Protein AF-A0A9X9M8T9-F1 (afdb_monomer_lite)

Foldseek 3Di:
DPVVVVVVVVVLVVLCVLQPVVLSVVLVVVVCVVAPPHDDDPVVSVVSVVVSGDPVSD

Organism: Gulo gulo (NCBI:txid48420)

Sequence (58 aa):
MQVHYLKGYFLLRFLAQRLGDETYFAFLRKFVHTFHGQLILSQDFLQLLLENIPEEKR

Structure (mmCIF, N/CA/C/O backbone):
data_AF-A0A9X9M8T9-F1
#
_entry.id   AF-A0A9X9M8T9-F1
#
loop_
_atom_site.group_PDB
_atom_site.id
_atom_site.type_symbol
_atom_site.label_atom_id
_atom_site.label_alt_id
_atom_site.label_comp_id
_atom_site.label_asym_id
_atom_site.label_entity_id
_atom_site.label_seq_id
_atom_site.pdbx_PDB_ins_code
_atom_site.Cartn_x
_atom_site.Cartn_y
_atom_site.Cartn_z
_atom_site.occupancy
_atom_site.B_iso_or_equiv
_atom_site.auth_seq_id
_atom_site.auth_comp_id
_atom_site.auth_asym_id
_atom_site.auth_atom_id
_atom_site.pdbx_PDB_model_num
ATOM 1 N N . MET A 1 1 ? 20.960 -14.700 -3.434 1.00 57.44 1 MET A N 1
ATOM 2 C CA . MET A 1 1 ? 19.554 -14.465 -3.028 1.00 57.44 1 MET A CA 1
ATOM 3 C C . MET A 1 1 ? 19.223 -12.993 -3.209 1.00 57.44 1 MET A C 1
ATOM 5 O O . MET A 1 1 ? 20.028 -12.150 -2.832 1.00 57.44 1 MET A O 1
ATOM 9 N N . GLN A 1 2 ? 18.083 -12.672 -3.816 1.00 82.06 2 GLN A N 1
ATOM 10 C CA . GLN A 1 2 ? 17.700 -11.295 -4.129 1.00 82.06 2 GLN A CA 1
ATOM 11 C C . GLN A 1 2 ? 17.142 -10.588 -2.882 1.00 82.06 2 GLN A C 1
ATOM 13 O O . GLN A 1 2 ? 15.966 -10.694 -2.544 1.00 82.06 2 GLN A O 1
ATOM 18 N N . VAL A 1 3 ? 18.018 -9.859 -2.189 1.00 85.00 3 VAL A N 1
ATOM 19 C CA . VAL A 1 3 ? 17.743 -9.177 -0.911 1.00 85.00 3 VAL A CA 1
ATOM 20 C C . VAL A 1 3 ? 16.539 -8.224 -0.980 1.00 85.00 3 VAL A C 1
ATOM 22 O O . VAL A 1 3 ? 15.867 -8.019 0.026 1.00 85.00 3 VAL A O 1
ATOM 25 N N . HIS A 1 4 ? 16.227 -7.666 -2.151 1.00 84.69 4 HIS A N 1
ATOM 26 C CA . HIS A 1 4 ? 15.101 -6.745 -2.320 1.00 84.69 4 HIS A CA 1
ATOM 27 C C . HIS A 1 4 ? 13.727 -7.416 -2.165 1.00 84.69 4 HIS A C 1
ATOM 29 O O . HIS A 1 4 ? 12.832 -6.776 -1.623 1.00 84.69 4 HIS A O 1
ATOM 35 N N . TYR A 1 5 ? 13.560 -8.696 -2.526 1.00 89.88 5 TYR A N 1
ATOM 36 C CA . TYR A 1 5 ? 12.294 -9.403 -2.271 1.00 89.88 5 TYR A CA 1
ATOM 37 C C . TYR A 1 5 ? 12.079 -9.647 -0.783 1.00 89.88 5 TYR A C 1
ATOM 39 O O . TYR A 1 5 ? 10.983 -9.426 -0.281 1.00 89.88 5 TYR A O 1
ATOM 47 N N . LEU A 1 6 ? 13.132 -10.045 -0.061 1.00 94.00 6 LEU A N 1
ATOM 48 C CA . LEU A 1 6 ? 13.046 -10.239 1.387 1.00 94.00 6 LEU A CA 1
ATOM 49 C C . LEU A 1 6 ? 12.778 -8.916 2.103 1.00 94.00 6 LEU A C 1
ATOM 51 O O . LEU A 1 6 ? 11.880 -8.846 2.935 1.00 94.00 6 LEU A O 1
ATOM 55 N N . LYS A 1 7 ? 13.507 -7.852 1.747 1.00 91.25 7 LYS A N 1
ATOM 56 C CA . LYS A 1 7 ? 13.279 -6.514 2.310 1.00 91.25 7 LYS A CA 1
ATOM 57 C C . LYS A 1 7 ? 11.859 -6.019 2.034 1.00 91.25 7 LYS A C 1
ATOM 59 O O . LYS A 1 7 ? 11.204 -5.556 2.961 1.00 91.25 7 LYS A O 1
ATOM 64 N N . GLY A 1 8 ? 11.380 -6.165 0.796 1.00 93.44 8 GLY A N 1
ATOM 65 C CA . GLY A 1 8 ? 10.008 -5.827 0.424 1.00 93.44 8 GLY A CA 1
ATOM 66 C C . GLY A 1 8 ? 8.994 -6.620 1.243 1.00 93.44 8 GLY A C 1
ATOM 67 O O . GLY A 1 8 ? 8.144 -6.031 1.899 1.00 93.44 8 GLY A O 1
ATOM 68 N N . TYR A 1 9 ? 9.136 -7.944 1.303 1.00 95.12 9 TYR A N 1
ATOM 69 C CA . TYR A 1 9 ? 8.249 -8.804 2.084 1.00 95.12 9 TYR A CA 1
ATOM 70 C C . TYR A 1 9 ? 8.190 -8.408 3.566 1.00 95.12 9 TYR A C 1
ATOM 72 O O . TYR A 1 9 ? 7.101 -8.259 4.116 1.00 95.12 9 TYR A O 1
ATOM 80 N N . PHE A 1 10 ? 9.339 -8.197 4.218 1.00 95.88 10 PHE A N 1
ATOM 81 C CA . PHE A 1 10 ? 9.365 -7.813 5.631 1.00 95.88 10 PHE A CA 1
ATOM 82 C C . PHE A 1 10 ? 8.769 -6.428 5.879 1.00 95.88 10 PHE A C 1
ATOM 84 O O . PHE A 1 10 ? 8.069 -6.260 6.874 1.00 95.88 10 PHE A O 1
ATOM 91 N N . LEU A 1 11 ? 8.985 -5.465 4.978 1.00 94.75 11 LEU A N 1
ATOM 92 C CA . LEU A 1 11 ? 8.347 -4.151 5.062 1.00 94.75 11 LEU A CA 1
ATOM 93 C C . LEU A 1 11 ? 6.820 -4.270 4.975 1.00 94.75 11 LEU A C 1
ATOM 95 O O . LEU A 1 11 ? 6.113 -3.744 5.830 1.00 94.75 11 LEU A O 1
ATOM 99 N N . LEU A 1 12 ? 6.306 -4.989 3.974 1.00 95.38 12 LEU A N 1
ATOM 100 C CA . LEU A 1 12 ? 4.863 -5.160 3.783 1.00 95.38 12 LEU A CA 1
ATOM 101 C C . LEU A 1 12 ? 4.229 -5.926 4.956 1.00 95.38 12 LEU A C 1
ATOM 103 O O . LEU A 1 12 ? 3.176 -5.536 5.455 1.00 95.38 12 LEU A O 1
ATOM 107 N N . ARG A 1 13 ? 4.908 -6.963 5.466 1.00 96.50 13 ARG A N 1
ATOM 108 C CA . ARG A 1 13 ? 4.486 -7.695 6.668 1.00 96.50 13 ARG A CA 1
ATOM 109 C C . ARG A 1 13 ? 4.456 -6.801 7.908 1.00 96.50 13 ARG A C 1
ATOM 111 O O . ARG A 1 13 ? 3.507 -6.885 8.682 1.00 96.50 13 ARG A O 1
ATOM 118 N N . PHE A 1 14 ? 5.469 -5.958 8.101 1.00 95.38 14 PHE A N 1
ATOM 119 C CA . PHE A 1 14 ? 5.514 -5.001 9.209 1.00 95.38 14 PHE A CA 1
ATOM 120 C C . PHE A 1 14 ? 4.333 -4.022 9.150 1.00 95.38 14 PHE A C 1
ATOM 122 O O . PHE A 1 14 ? 3.667 -3.803 10.159 1.00 95.38 14 PHE A O 1
ATOM 129 N N . LEU A 1 15 ? 4.024 -3.487 7.964 1.00 94.75 15 LEU A N 1
ATOM 130 C CA . LEU A 1 15 ? 2.886 -2.587 7.766 1.00 94.75 15 LEU A CA 1
ATOM 131 C C . LEU A 1 15 ? 1.547 -3.276 8.063 1.00 94.75 15 LEU A C 1
ATOM 133 O O . LEU A 1 15 ? 0.721 -2.701 8.768 1.00 94.75 15 LEU A O 1
ATOM 137 N N . ALA A 1 16 ? 1.353 -4.514 7.600 1.00 95.06 16 ALA A N 1
ATOM 138 C CA . ALA A 1 16 ? 0.158 -5.297 7.916 1.00 95.06 16 ALA A CA 1
ATOM 139 C C . ALA A 1 16 ? -0.016 -5.485 9.434 1.00 95.06 16 ALA A C 1
ATOM 141 O O . ALA A 1 16 ? -1.086 -5.220 9.978 1.00 95.06 16 ALA A O 1
ATOM 142 N N . GLN A 1 17 ? 1.066 -5.837 10.140 1.00 95.56 17 GLN A N 1
ATOM 143 C CA . GLN A 1 17 ? 1.058 -5.999 11.598 1.00 95.56 17 GLN A CA 1
ATOM 144 C C . GLN A 1 17 ? 0.774 -4.691 12.348 1.00 95.56 17 GLN A C 1
ATOM 146 O O . GLN A 1 17 ? 0.105 -4.713 13.378 1.00 95.56 17 GLN A O 1
ATOM 151 N N . ARG A 1 18 ? 1.278 -3.554 11.854 1.00 93.44 18 ARG A N 1
ATOM 152 C CA . ARG A 1 18 ? 1.101 -2.241 12.490 1.00 93.44 18 ARG A CA 1
ATOM 153 C C . ARG A 1 18 ? -0.306 -1.675 12.291 1.00 93.44 18 ARG A C 1
ATOM 155 O O . ARG A 1 18 ? -0.847 -1.067 13.209 1.00 93.44 18 ARG A O 1
ATOM 162 N N . LEU A 1 19 ? -0.879 -1.861 11.103 1.00 92.75 19 LEU A N 1
ATOM 163 C CA . LEU A 1 19 ? -2.124 -1.210 10.675 1.00 92.75 19 LEU A CA 1
ATOM 164 C C . LEU A 1 19 ? -3.364 -2.099 10.835 1.00 92.75 19 LEU A C 1
ATOM 166 O O . LEU A 1 19 ? -4.488 -1.588 10.881 1.00 92.75 19 LEU A O 1
ATOM 170 N N . GLY A 1 20 ? -3.151 -3.412 10.926 1.00 94.25 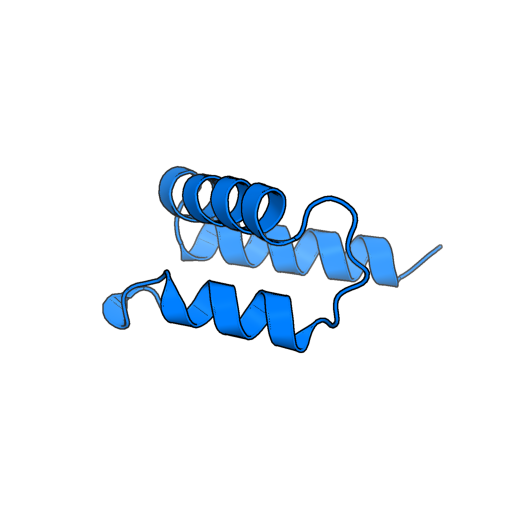20 GLY A N 1
ATOM 171 C CA . GLY A 1 20 ? -4.181 -4.438 10.850 1.00 94.25 20 GLY A CA 1
ATOM 172 C C . GLY A 1 20 ? -4.496 -4.823 9.403 1.00 94.25 20 GLY A C 1
ATOM 173 O O . GLY A 1 20 ? -4.584 -3.964 8.519 1.00 94.25 20 GLY A O 1
ATOM 174 N N . ASP A 1 21 ? -4.710 -6.120 9.178 1.00 94.69 21 ASP A N 1
ATOM 175 C CA . ASP A 1 21 ? -4.872 -6.709 7.843 1.00 94.69 21 ASP A CA 1
ATOM 176 C C . ASP A 1 21 ? -5.997 -6.051 7.032 1.00 94.69 21 ASP A C 1
ATOM 178 O O . ASP A 1 21 ? -5.811 -5.751 5.856 1.00 94.69 21 ASP A O 1
ATOM 182 N N . GLU A 1 22 ? -7.143 -5.743 7.648 1.00 94.50 22 GLU A N 1
ATOM 183 C CA . GLU A 1 22 ? -8.269 -5.109 6.948 1.00 94.50 22 GLU A CA 1
ATOM 184 C C . GLU A 1 22 ? -7.922 -3.716 6.405 1.00 94.50 22 GLU A C 1
ATOM 186 O O . GLU A 1 22 ? -8.180 -3.416 5.236 1.00 94.50 22 GLU A O 1
ATOM 191 N N . THR A 1 23 ? -7.304 -2.873 7.243 1.00 93.69 23 THR A N 1
ATOM 192 C CA . THR A 1 23 ? -6.895 -1.511 6.857 1.00 93.69 23 THR A CA 1
ATOM 193 C C . THR A 1 23 ? -5.812 -1.584 5.783 1.00 93.69 23 THR A C 1
ATOM 195 O O . THR A 1 23 ? -5.887 -0.898 4.762 1.00 93.69 23 THR A O 1
ATOM 198 N N . TYR A 1 24 ? -4.834 -2.468 5.973 1.00 94.94 24 TYR A N 1
ATOM 199 C CA . TYR A 1 24 ? -3.724 -2.631 5.048 1.00 94.94 24 TYR A CA 1
ATOM 200 C C . TYR A 1 24 ? -4.162 -3.189 3.683 1.00 94.94 24 TYR A C 1
ATOM 202 O O . TYR A 1 24 ? -3.754 -2.672 2.642 1.00 94.94 24 TYR A O 1
ATOM 210 N N . PHE A 1 25 ? -5.052 -4.184 3.645 1.00 95.50 25 PHE A N 1
ATOM 211 C CA . PHE A 1 25 ? -5.588 -4.727 2.393 1.00 95.50 25 PHE A CA 1
ATOM 212 C C . PHE A 1 25 ? -6.564 -3.778 1.695 1.00 95.50 25 PHE A C 1
ATOM 214 O O . PHE A 1 25 ? -6.638 -3.776 0.463 1.00 95.50 25 PHE A O 1
ATOM 221 N N . ALA A 1 26 ? -7.306 -2.947 2.432 1.00 95.19 26 ALA A N 1
ATOM 222 C CA . ALA A 1 26 ? -8.066 -1.853 1.828 1.00 95.19 26 ALA A CA 1
ATOM 223 C C . ALA A 1 26 ? -7.133 -0.855 1.119 1.00 95.19 26 ALA A C 1
ATOM 225 O O . ALA A 1 26 ? -7.367 -0.527 -0.046 1.00 95.19 26 ALA A O 1
ATOM 226 N N . PHE A 1 27 ? -6.035 -0.460 1.773 1.00 95.69 27 PHE A N 1
ATOM 227 C CA . PHE A 1 27 ? -4.996 0.367 1.160 1.00 95.69 27 PHE A CA 1
ATOM 228 C C . PHE A 1 27 ? -4.378 -0.300 -0.080 1.00 95.69 27 PHE A C 1
ATOM 230 O O . PHE A 1 27 ? -4.341 0.328 -1.135 1.00 95.69 27 PHE A O 1
ATOM 237 N N . LEU A 1 28 ? -3.954 -1.570 -0.005 1.00 96.12 28 LEU A N 1
ATOM 238 C CA . LEU A 1 28 ? -3.349 -2.266 -1.149 1.00 96.12 28 LEU A CA 1
ATOM 239 C C . LEU A 1 28 ? -4.299 -2.349 -2.350 1.00 96.12 28 LEU A C 1
ATOM 241 O O . LEU A 1 28 ? -3.864 -2.140 -3.480 1.00 96.12 28 LEU A O 1
ATOM 245 N N . ARG A 1 29 ? -5.597 -2.601 -2.127 1.00 97.00 29 ARG A N 1
ATOM 246 C CA . ARG A 1 29 ? -6.603 -2.576 -3.203 1.00 97.00 29 ARG A CA 1
ATOM 247 C C . ARG A 1 29 ? -6.675 -1.209 -3.876 1.00 97.00 29 ARG A C 1
ATOM 249 O O . ARG A 1 29 ? -6.674 -1.145 -5.103 1.00 97.00 29 ARG A O 1
ATOM 256 N N . LYS A 1 30 ? -6.699 -0.129 -3.089 1.00 96.50 30 LYS A N 1
ATOM 257 C CA . LYS A 1 30 ? -6.685 1.239 -3.620 1.00 96.50 30 LYS A CA 1
ATOM 258 C C . LYS A 1 30 ? -5.398 1.515 -4.393 1.00 96.50 30 LYS A C 1
ATOM 260 O O . LYS A 1 30 ? -5.472 1.960 -5.528 1.00 96.50 30 LYS A O 1
ATOM 265 N N . PHE A 1 31 ? -4.247 1.182 -3.819 1.00 97.06 31 PHE A N 1
ATOM 266 C CA . PHE A 1 31 ? -2.939 1.330 -4.449 1.00 97.06 31 PHE A CA 1
ATOM 267 C C . PHE A 1 31 ? -2.867 0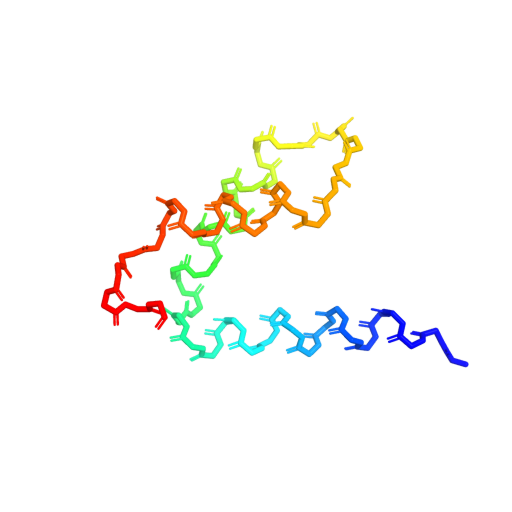.627 -5.814 1.00 97.06 31 PHE A C 1
ATOM 269 O O . PHE A 1 31 ? -2.489 1.253 -6.802 1.00 97.06 31 PHE A O 1
ATOM 276 N N . VAL A 1 32 ? -3.298 -0.638 -5.899 1.00 96.81 32 VAL A N 1
ATOM 277 C CA . VAL A 1 32 ? -3.346 -1.374 -7.172 1.00 96.81 32 VAL A CA 1
ATOM 278 C C . VAL A 1 32 ? -4.299 -0.695 -8.151 1.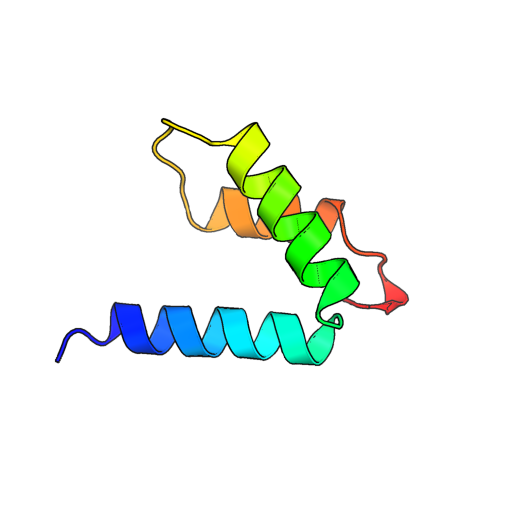00 96.81 32 VAL A C 1
ATOM 280 O O . VAL A 1 32 ? -3.926 -0.496 -9.298 1.00 96.81 32 VAL A O 1
ATOM 283 N N . HIS A 1 33 ? -5.499 -0.299 -7.724 1.00 97.75 33 HIS A N 1
ATOM 284 C CA . HIS A 1 33 ? -6.452 0.371 -8.613 1.00 97.75 33 HIS A CA 1
ATOM 285 C C . HIS A 1 33 ? -5.925 1.713 -9.146 1.00 97.75 33 HIS A C 1
ATOM 287 O O . HIS A 1 33 ? -6.133 2.030 -10.313 1.00 97.75 33 HIS A O 1
ATOM 293 N N . THR A 1 34 ? -5.217 2.481 -8.316 1.00 97.00 34 THR A N 1
ATOM 294 C CA . THR A 1 34 ? -4.652 3.784 -8.684 1.00 97.00 34 THR A CA 1
ATOM 295 C C . THR A 1 34 ? -3.484 3.665 -9.663 1.00 97.00 34 THR A C 1
ATOM 297 O O . THR A 1 34 ? -3.400 4.469 -10.585 1.00 97.00 34 THR A O 1
ATOM 300 N N . PHE A 1 35 ? -2.606 2.672 -9.490 1.00 97.25 35 PHE A N 1
ATOM 301 C CA . PHE A 1 35 ? -1.334 2.589 -10.223 1.00 97.25 35 PHE A CA 1
ATOM 302 C C . PHE A 1 35 ? -1.215 1.389 -11.175 1.00 97.25 35 PHE A C 1
ATOM 304 O O . PHE A 1 35 ? -0.144 1.144 -11.733 1.00 97.25 35 PHE A O 1
ATOM 311 N N . HIS A 1 36 ? -2.278 0.603 -11.371 1.00 96.44 36 HIS A N 1
ATOM 312 C CA . HIS A 1 36 ? -2.242 -0.562 -12.257 1.00 96.44 36 HIS A CA 1
ATOM 313 C C . HIS A 1 36 ? -1.754 -0.179 -13.667 1.00 96.44 36 HIS A C 1
ATOM 315 O O . HIS A 1 36 ? -2.338 0.672 -14.336 1.00 96.44 36 HIS A O 1
ATOM 321 N N . GLY A 1 37 ? -0.699 -0.855 -14.135 1.00 96.56 37 GLY A N 1
ATOM 322 C CA . GLY A 1 37 ? -0.097 -0.623 -15.452 1.00 96.56 37 GLY A CA 1
ATOM 323 C C . GLY A 1 37 ? 0.8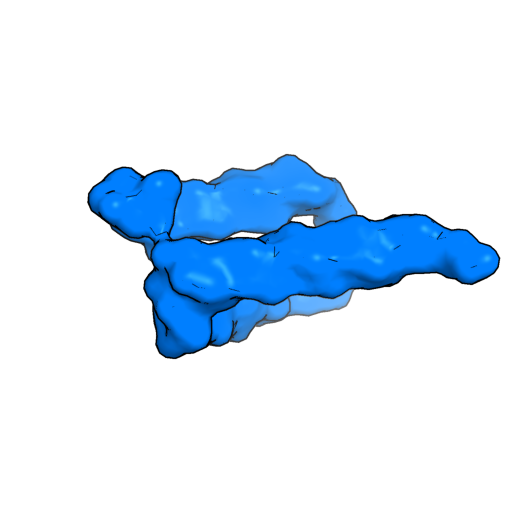70 0.564 -15.522 1.00 96.56 37 GLY A C 1
ATOM 324 O O . GLY A 1 37 ? 1.343 0.882 -16.611 1.00 96.56 37 GLY A O 1
ATOM 325 N N . GLN A 1 38 ? 1.184 1.207 -14.394 1.00 96.94 38 GLN A N 1
ATOM 326 C CA . GLN A 1 38 ? 2.115 2.333 -14.322 1.00 96.94 38 GLN A CA 1
ATOM 327 C C . GLN A 1 38 ? 3.440 1.927 -13.665 1.00 96.94 38 GLN A C 1
ATOM 329 O O . GLN A 1 38 ? 3.478 1.102 -12.752 1.00 96.94 38 GLN A O 1
ATOM 334 N N . LEU A 1 39 ? 4.540 2.532 -14.123 1.00 96.81 39 LEU A N 1
ATOM 335 C CA . LEU A 1 39 ? 5.810 2.498 -13.401 1.00 96.81 39 LEU A CA 1
ATOM 336 C C . LEU A 1 39 ? 5.743 3.528 -12.273 1.00 96.81 39 LEU A C 1
ATOM 338 O O . LEU A 1 39 ? 5.473 4.698 -12.535 1.00 96.81 39 LEU A O 1
ATOM 342 N N . ILE A 1 40 ? 6.019 3.097 -11.046 1.00 96.62 40 ILE A N 1
ATOM 343 C CA . ILE A 1 40 ? 5.968 3.959 -9.864 1.00 96.62 40 ILE A CA 1
ATOM 344 C C . ILE A 1 40 ? 7.282 3.933 -9.094 1.00 96.62 40 ILE A C 1
ATOM 346 O O . ILE A 1 40 ? 8.051 2.968 -9.160 1.00 96.62 40 ILE A O 1
ATOM 350 N N . LEU A 1 41 ? 7.499 4.977 -8.306 1.00 96.44 41 LEU A N 1
ATOM 351 C CA . LEU A 1 41 ? 8.591 5.072 -7.356 1.00 96.44 41 LEU A CA 1
ATOM 352 C C . LEU A 1 41 ? 8.116 4.680 -5.952 1.00 96.44 41 LEU A C 1
ATOM 354 O O . LEU A 1 41 ? 6.940 4.780 -5.602 1.00 96.44 41 LEU A O 1
ATOM 358 N N . SER A 1 42 ? 9.058 4.292 -5.091 1.00 94.31 42 SER A N 1
ATOM 359 C CA . SER A 1 42 ? 8.759 3.976 -3.687 1.00 94.31 42 SER A CA 1
ATOM 360 C C . SER A 1 42 ? 8.109 5.147 -2.938 1.00 94.31 42 SER A C 1
ATOM 362 O O . SER A 1 42 ? 7.325 4.924 -2.019 1.00 94.31 42 SER A O 1
ATOM 364 N N . GLN A 1 43 ? 8.418 6.388 -3.326 1.00 96.19 43 GLN A N 1
ATOM 365 C CA . GLN A 1 43 ? 7.822 7.591 -2.737 1.00 96.19 43 GLN A CA 1
ATOM 366 C C . GLN A 1 43 ? 6.315 7.692 -3.011 1.00 96.19 43 GLN A C 1
ATOM 368 O O . GLN A 1 43 ? 5.580 8.086 -2.112 1.00 96.19 43 GLN A O 1
ATOM 373 N N . ASP A 1 44 ? 5.846 7.255 -4.185 1.00 96.56 44 ASP A N 1
ATOM 374 C CA . ASP A 1 44 ? 4.428 7.318 -4.559 1.00 96.56 44 ASP A CA 1
ATOM 375 C C . ASP A 1 44 ? 3.608 6.338 -3.705 1.00 96.56 44 ASP A C 1
ATOM 377 O O . ASP A 1 44 ? 2.533 6.668 -3.202 1.00 96.56 44 ASP A O 1
ATOM 381 N N . PHE A 1 45 ? 4.164 5.144 -3.454 1.00 95.31 45 PHE A N 1
ATOM 382 C CA . PHE A 1 45 ? 3.587 4.166 -2.527 1.00 95.31 45 PHE A CA 1
ATOM 383 C C . PHE A 1 45 ? 3.489 4.727 -1.105 1.00 95.31 45 PHE A C 1
ATOM 385 O O . PHE A 1 45 ? 2.435 4.631 -0.475 1.00 95.31 45 PHE A O 1
ATOM 392 N N . LEU A 1 46 ? 4.582 5.305 -0.592 1.00 93.88 46 LEU A N 1
ATOM 393 C CA . LEU A 1 46 ? 4.628 5.837 0.771 1.00 93.88 46 LEU A CA 1
ATOM 394 C C . LEU A 1 46 ? 3.701 7.041 0.935 1.00 93.88 46 LEU A C 1
ATOM 396 O O . LEU A 1 46 ? 3.012 7.128 1.943 1.00 93.88 46 LEU A O 1
ATOM 400 N N . GLN A 1 47 ? 3.637 7.941 -0.043 1.00 95.25 47 GLN A N 1
ATOM 401 C CA . GLN A 1 47 ? 2.729 9.080 0.008 1.00 95.25 47 GLN A CA 1
ATOM 402 C C . GLN A 1 47 ? 1.271 8.615 0.074 1.00 95.25 47 GLN A C 1
ATOM 404 O O . GLN A 1 47 ? 0.552 9.007 0.993 1.00 95.25 47 GLN A O 1
ATOM 409 N N . LEU A 1 48 ? 0.856 7.709 -0.820 1.00 95.56 48 LEU A N 1
ATOM 410 C CA . LEU A 1 48 ? -0.509 7.186 -0.794 1.00 95.56 48 LEU A CA 1
ATOM 411 C C . LEU A 1 48 ? -0.806 6.456 0.526 1.00 95.56 48 LEU A C 1
ATOM 413 O O . LEU A 1 48 ? -1.909 6.570 1.057 1.00 95.56 48 LEU A O 1
ATOM 417 N N . LEU A 1 49 ? 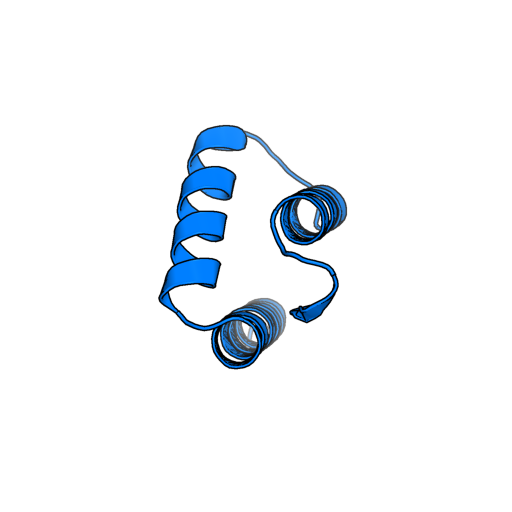0.162 5.716 1.071 1.00 93.88 49 LEU A N 1
ATOM 418 C CA . LEU A 1 49 ? 0.028 5.035 2.360 1.00 93.88 49 LEU A CA 1
ATOM 419 C C . LEU A 1 49 ? -0.293 6.038 3.476 1.00 93.88 49 LEU A C 1
ATOM 421 O O . LEU A 1 49 ? -1.241 5.839 4.231 1.00 93.88 49 LEU A O 1
ATOM 425 N N . LEU A 1 50 ? 0.454 7.138 3.535 1.00 91.44 50 LEU A N 1
ATOM 426 C CA . LEU A 1 50 ? 0.327 8.165 4.567 1.00 91.44 50 LEU A CA 1
ATOM 427 C C . LEU A 1 50 ? -0.948 9.009 4.419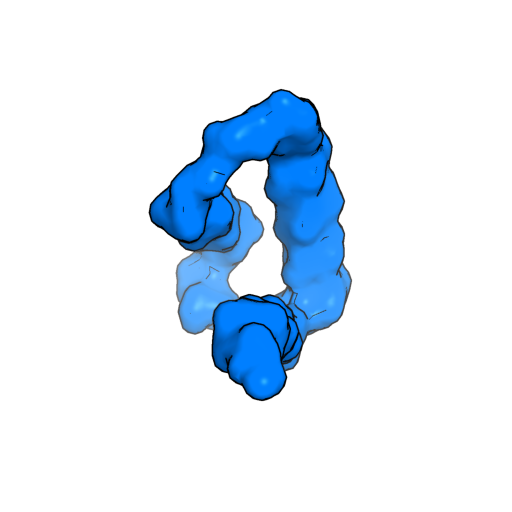 1.00 91.44 50 LEU A C 1
ATOM 429 O O . LEU A 1 50 ? -1.514 9.424 5.420 1.00 91.44 50 LEU A O 1
ATOM 433 N N . GLU A 1 51 ? -1.428 9.227 3.194 1.00 91.50 51 GLU A N 1
ATOM 434 C CA . GLU A 1 51 ? -2.699 9.919 2.931 1.00 91.50 51 GLU A CA 1
ATOM 435 C C . GLU A 1 51 ? -3.935 9.078 3.301 1.00 91.50 51 GLU A C 1
ATOM 437 O O . GLU A 1 51 ? -5.010 9.625 3.536 1.00 91.50 51 GLU A O 1
ATOM 442 N N . ASN A 1 52 ? -3.815 7.745 3.323 1.00 85.25 52 ASN A N 1
ATOM 443 C CA . ASN A 1 52 ? -4.947 6.834 3.539 1.00 85.25 52 ASN A CA 1
ATOM 444 C C . ASN A 1 52 ? -5.057 6.290 4.964 1.00 85.25 52 ASN A C 1
ATOM 446 O O . ASN A 1 52 ? -6.037 5.611 5.278 1.00 85.25 52 ASN A O 1
ATOM 450 N N . ILE A 1 53 ? -4.068 6.551 5.816 1.00 82.81 53 ILE A N 1
ATOM 451 C CA . ILE A 1 53 ? -4.014 6.012 7.172 1.00 82.81 53 ILE A CA 1
ATOM 452 C C . ILE A 1 53 ? -4.188 7.157 8.173 1.00 82.81 53 ILE A C 1
ATOM 454 O O . ILE A 1 53 ? -3.474 8.152 8.075 1.00 82.81 53 ILE A O 1
ATOM 458 N N . PRO A 1 54 ? -5.103 7.026 9.153 1.00 75.75 54 PRO A N 1
ATOM 459 C CA . PRO A 1 54 ? -5.261 8.018 10.212 1.00 75.75 54 PRO A CA 1
ATOM 460 C C . PRO A 1 54 ? -3.959 8.206 11.001 1.00 75.75 54 PRO A C 1
ATOM 462 O O . PRO A 1 54 ? -3.286 7.222 11.306 1.00 75.75 54 PRO A O 1
ATOM 465 N N . GLU A 1 55 ? -3.650 9.442 11.401 1.00 71.44 55 GLU A N 1
ATOM 466 C CA . GLU A 1 55 ? -2.447 9.794 12.183 1.00 71.44 55 GLU A CA 1
ATOM 467 C C . GLU A 1 55 ? -2.254 8.911 13.433 1.00 71.44 55 GLU A C 1
ATOM 469 O O . GLU A 1 55 ? -1.136 8.553 13.781 1.00 71.44 55 GLU A O 1
ATOM 474 N N . GLU A 1 56 ? -3.341 8.468 14.066 1.00 69.94 56 GLU A N 1
ATOM 475 C CA . GLU A 1 56 ? -3.330 7.595 15.252 1.00 69.94 56 GLU A CA 1
ATOM 476 C C . GLU A 1 56 ? -2.759 6.190 14.987 1.00 69.94 56 GLU A C 1
ATOM 478 O O . GLU A 1 56 ? -2.287 5.518 15.906 1.00 69.94 56 GLU A O 1
ATOM 483 N N . LYS A 1 57 ? -2.815 5.730 13.731 1.00 64.31 57 LYS A N 1
ATOM 484 C CA . LYS A 1 57 ? -2.290 4.433 13.282 1.00 64.31 57 LYS A CA 1
ATOM 485 C C . LYS A 1 57 ? -0.926 4.548 12.590 1.00 64.31 57 LYS A C 1
ATOM 487 O O . LYS A 1 57 ? -0.385 3.520 12.175 1.00 64.31 57 LYS A O 1
ATOM 492 N N . ARG A 1 58 ? -0.399 5.767 12.445 1.00 62.19 58 ARG A N 1
ATOM 493 C CA . ARG A 1 58 ? 0.878 6.054 11.785 1.00 62.19 58 ARG A CA 1
ATOM 494 C C . ARG A 1 58 ? 2.084 5.605 12.622 1.00 62.19 58 ARG A C 1
ATOM 496 O O . ARG A 1 58 ? 1.952 5.336 13.844 1.00 62.19 58 ARG A O 1
#

Secondary structure (DSSP, 8-state):
--HHHHHHHHHHHHHHHHH-HHHHHHHHHHHHHHHTT----HHHHHHHHHHHS-GGG-

InterPro domains:
  IPR027268 Peptidase M4/M1, CTD superfamily [G3DSA:1.10.390.10] (1-58)
  IPR033577 Aminopeptidase O [PTHR46627] (1-58)

Radius of gyration: 11.93 Å; chains: 1; bounding box: 28×24×31 Å

pLDDT: mean 91.24, std 9.21, range [57.44, 97.75]